Protein AF-A0A7C0VKY2-F1 (afdb_monomer)

Solvent-accessible surface area (backbone atoms only — not comparable to full-atom values): 5264 Å² total; per-residue (Å²): 115,75,68,59,57,53,50,55,51,51,66,57,44,54,62,51,52,52,52,51,49,53,52,51,51,55,50,49,53,52,51,52,51,53,50,50,53,51,51,52,51,50,53,50,52,50,52,53,52,51,53,50,50,52,51,50,52,51,50,50,52,58,49,67,37,61,72,47,46,50,51,46,37,33,72,77,66,64,54,73,84,77,61,98,83,65,81,82,82,83,130

Mean predicted aligned error: 15.92 Å

Secondary structure (DSSP, 8-state):
-HHHHHHHHHHHHHHHHHHHHHHHHHHHHHHHHHHHHHHHHHHHHHHHHHHHHHHHHHHHHHHHSHHHHHHHHHHHH-PPPPPTT------

Foldseek 3Di:
DVVVVVVVVVVVVVVVVVVVVVVVVVVVVVVVVVVVVVVVVVVVVVVVVVVVVVVVVVVVVVCVPVVNVVVCCCPVVVDDDDDDPDDDDDD

Sequence (91 aa):
VAGDLQSMLLNGALPRLMSLSIFVSAWVDYQVVDHVYRLVKVRHQEKIAQENHKKLILEIATLKQHDRLEKIGRRKFGLQYPELGQKILLR

pLDDT: mean 76.16, std 13.66, range [45.5, 93.5]

Structure (mmCIF, N/CA/C/O backbone):
data_AF-A0A7C0VKY2-F1
#
_entry.id   AF-A0A7C0VKY2-F1
#
loop_
_atom_site.group_PDB
_atom_site.id
_atom_site.type_symbol
_atom_site.label_atom_id
_atom_site.label_alt_id
_atom_site.label_comp_id
_atom_site.label_asym_id
_atom_site.label_entity_id
_atom_site.label_seq_id
_atom_site.pdbx_PDB_ins_code
_atom_site.Cartn_x
_atom_site.Cartn_y
_atom_site.Cartn_z
_atom_site.occupancy
_atom_site.B_iso_or_equiv
_atom_site.auth_seq_id
_atom_site.auth_comp_id
_atom_site.auth_asym_id
_atom_site.auth_atom_id
_atom_site.pdbx_PDB_model_num
ATOM 1 N N . VAL A 1 1 ? 28.877 4.404 -54.718 1.00 53.47 1 VAL A N 1
ATOM 2 C CA . VAL A 1 1 ? 28.564 5.557 -53.836 1.00 53.47 1 VAL A CA 1
ATOM 3 C C . VAL A 1 1 ? 27.330 5.307 -52.961 1.00 53.47 1 VAL A C 1
ATOM 5 O O . VAL A 1 1 ? 27.416 5.541 -51.768 1.00 53.47 1 VAL A O 1
ATOM 8 N N . ALA A 1 2 ? 26.219 4.760 -53.480 1.00 56.97 2 ALA A N 1
ATOM 9 C CA . ALA A 1 2 ? 25.008 4.505 -52.675 1.00 56.97 2 ALA A CA 1
ATOM 10 C C . ALA A 1 2 ? 25.172 3.490 -51.514 1.00 56.97 2 ALA A C 1
ATOM 12 O O . ALA A 1 2 ? 24.580 3.683 -50.457 1.00 56.97 2 ALA A O 1
ATOM 13 N N . GLY A 1 3 ? 25.999 2.446 -51.672 1.00 62.31 3 GLY A N 1
ATOM 14 C CA . GLY A 1 3 ? 26.228 1.443 -50.616 1.00 62.31 3 GLY A CA 1
ATOM 15 C C . GLY A 1 3 ? 27.026 1.951 -49.408 1.00 62.31 3 GLY A C 1
ATOM 16 O O . GLY A 1 3 ? 26.867 1.430 -48.310 1.00 62.31 3 GLY A O 1
ATOM 17 N N . ASP A 1 4 ? 27.828 3.001 -49.593 1.00 66.00 4 ASP A N 1
ATOM 18 C CA . ASP A 1 4 ? 28.688 3.572 -48.546 1.00 66.00 4 ASP A CA 1
ATOM 19 C C . ASP A 1 4 ? 27.902 4.493 -47.599 1.00 66.00 4 ASP A C 1
ATOM 21 O O . ASP A 1 4 ? 28.123 4.528 -46.392 1.00 66.00 4 ASP A O 1
ATOM 25 N N . LEU A 1 5 ? 26.893 5.192 -48.131 1.00 65.62 5 LEU A N 1
ATOM 26 C CA . LEU A 1 5 ? 25.992 6.007 -47.315 1.00 65.62 5 LEU A CA 1
ATOM 27 C C . LEU A 1 5 ? 25.091 5.141 -46.421 1.00 65.62 5 LEU A C 1
ATOM 29 O O . LEU A 1 5 ? 24.829 5.496 -45.272 1.00 65.62 5 LEU A O 1
ATOM 33 N N . GLN A 1 6 ? 24.619 3.999 -46.936 1.00 69.88 6 GLN A N 1
ATOM 34 C CA . GLN A 1 6 ? 23.788 3.067 -46.170 1.00 69.88 6 GLN A CA 1
ATOM 35 C C . GLN A 1 6 ? 24.569 2.391 -45.041 1.00 69.88 6 GLN A C 1
ATOM 37 O O . GLN A 1 6 ? 24.051 2.302 -43.928 1.00 69.88 6 GLN A O 1
ATOM 42 N N . SER A 1 7 ? 25.806 1.957 -45.293 1.00 68.44 7 SER A N 1
ATOM 43 C CA . SER A 1 7 ? 26.655 1.339 -44.269 1.00 68.44 7 SER A CA 1
ATOM 44 C C . SER A 1 7 ? 27.056 2.342 -43.180 1.00 68.44 7 SER A C 1
ATOM 46 O O . SER A 1 7 ? 26.997 2.003 -41.998 1.00 68.44 7 SER A O 1
ATOM 48 N N . MET A 1 8 ? 27.359 3.599 -43.530 1.00 64.75 8 MET A N 1
ATOM 49 C CA . MET A 1 8 ? 27.623 4.664 -42.548 1.00 64.75 8 MET A CA 1
ATOM 50 C C . MET A 1 8 ? 26.400 4.979 -41.674 1.00 64.75 8 MET A C 1
ATOM 52 O O . MET A 1 8 ? 26.540 5.153 -40.461 1.00 64.75 8 MET A O 1
ATOM 56 N N . LEU A 1 9 ? 25.197 5.023 -42.259 1.00 69.44 9 LEU A N 1
ATOM 57 C CA . LEU A 1 9 ? 23.957 5.250 -41.507 1.00 69.44 9 LEU A CA 1
ATOM 58 C C . LEU A 1 9 ? 23.635 4.083 -40.561 1.00 69.44 9 LEU A C 1
ATOM 60 O O . LEU A 1 9 ? 23.296 4.319 -39.400 1.00 69.44 9 LEU A O 1
ATOM 64 N N . LEU A 1 10 ? 23.790 2.837 -41.021 1.00 72.88 10 LEU A N 1
ATOM 65 C CA . LEU A 1 10 ? 23.586 1.631 -40.207 1.00 72.88 10 LEU A CA 1
ATOM 66 C C . LEU A 1 10 ? 24.591 1.533 -39.053 1.00 72.88 10 LEU A C 1
ATOM 68 O O . LEU A 1 10 ? 24.195 1.287 -37.910 1.00 72.88 10 LEU A O 1
ATOM 72 N N . ASN A 1 11 ? 25.867 1.806 -39.327 1.00 76.88 11 ASN A N 1
ATOM 73 C CA . ASN A 1 11 ? 26.931 1.765 -38.323 1.00 76.88 11 ASN A CA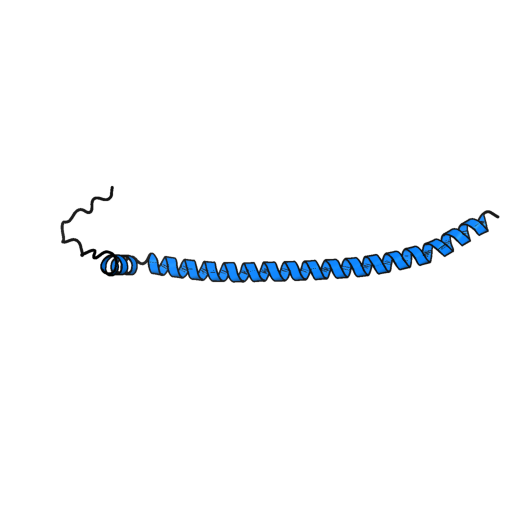 1
ATOM 74 C C . ASN A 1 11 ? 26.758 2.841 -37.241 1.00 76.88 11 ASN A C 1
ATOM 76 O O . ASN A 1 11 ? 27.136 2.622 -36.093 1.00 76.88 11 ASN A O 1
ATOM 80 N N . GLY A 1 12 ? 26.149 3.983 -37.573 1.00 79.44 12 GLY A N 1
ATOM 81 C CA . GLY A 1 12 ? 25.804 5.018 -36.596 1.00 79.44 12 GLY A CA 1
ATOM 82 C C . GLY A 1 12 ? 24.509 4.748 -35.823 1.00 79.44 12 GLY A C 1
ATOM 83 O O . GLY A 1 12 ? 24.368 5.210 -34.690 1.00 79.44 12 GLY A O 1
ATOM 84 N N . ALA A 1 13 ? 23.560 4.014 -36.408 1.00 83.62 13 ALA A N 1
ATOM 85 C CA . ALA A 1 13 ? 22.255 3.743 -35.804 1.00 83.62 13 ALA A CA 1
ATOM 86 C C . ALA A 1 13 ? 22.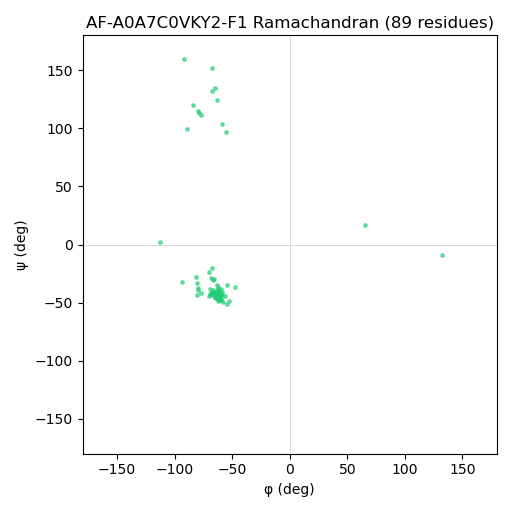315 2.662 -34.714 1.00 83.62 13 ALA A C 1
ATOM 88 O O . ALA A 1 13 ? 21.717 2.833 -33.651 1.00 83.62 13 ALA A O 1
ATOM 89 N N . LEU A 1 14 ? 23.073 1.585 -34.939 1.00 84.81 14 LEU A N 1
ATOM 90 C CA . LEU A 1 14 ? 23.220 0.476 -33.987 1.00 84.81 14 LE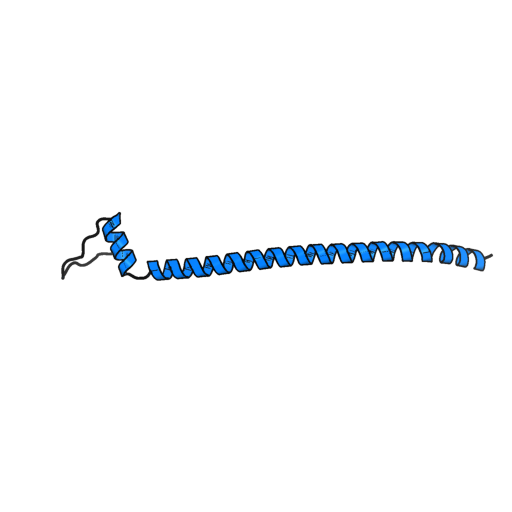U A CA 1
ATOM 91 C C . LEU A 1 14 ? 23.684 0.905 -32.578 1.00 84.81 14 LEU A C 1
ATOM 93 O O . LEU A 1 14 ? 22.993 0.572 -31.611 1.00 84.81 14 LEU A O 1
ATOM 97 N N . PRO A 1 15 ? 24.773 1.683 -32.406 1.00 88.50 15 PRO A N 1
ATOM 98 C CA . PRO A 1 15 ? 25.208 2.101 -31.072 1.00 88.50 15 PRO A CA 1
ATOM 99 C C . PRO A 1 15 ? 24.213 3.057 -30.401 1.00 88.50 15 PRO A C 1
ATOM 101 O O . PRO A 1 15 ? 24.062 3.034 -29.180 1.00 88.50 15 PRO A O 1
ATOM 104 N N . ARG A 1 16 ? 23.484 3.870 -31.179 1.00 89.00 16 ARG A N 1
ATOM 105 C CA . ARG A 1 16 ? 22.444 4.764 -30.642 1.00 89.00 16 ARG A CA 1
ATOM 106 C C . ARG A 1 16 ? 21.250 3.978 -30.113 1.00 89.00 16 ARG A C 1
ATOM 108 O O . ARG A 1 16 ? 20.759 4.295 -29.036 1.00 89.00 16 ARG A O 1
ATOM 115 N N . LEU A 1 17 ? 20.821 2.942 -30.835 1.00 90.00 17 LEU A N 1
ATOM 116 C CA . LEU A 1 17 ? 19.746 2.050 -30.399 1.00 90.00 17 LEU A CA 1
ATOM 117 C C . LEU A 1 17 ? 20.142 1.247 -29.158 1.00 90.00 17 LEU A C 1
ATOM 119 O O . LEU A 1 17 ? 19.339 1.131 -28.237 1.00 90.00 17 LEU A O 1
ATOM 123 N N . MET A 1 18 ? 21.383 0.755 -29.091 1.00 90.31 18 MET A N 1
ATOM 124 C CA . MET A 1 18 ? 21.880 0.085 -27.886 1.00 90.31 18 MET A CA 1
ATOM 125 C C . MET A 1 18 ? 21.910 1.024 -26.681 1.00 90.31 18 MET A C 1
ATOM 127 O O . MET A 1 18 ? 21.410 0.662 -25.619 1.00 90.31 18 MET A O 1
ATOM 131 N N . SER A 1 19 ? 22.433 2.241 -26.848 1.00 91.38 19 SER A N 1
ATOM 132 C CA . SER A 1 19 ? 22.430 3.246 -25.782 1.00 91.38 19 SER A CA 1
ATOM 133 C C . SER A 1 19 ? 21.003 3.548 -25.314 1.00 91.38 19 SER A C 1
ATOM 135 O O . SER A 1 19 ? 20.706 3.432 -24.127 1.00 91.38 19 SER A O 1
ATOM 137 N N . LEU A 1 20 ? 20.082 3.817 -26.249 1.00 93.12 20 LEU A N 1
ATOM 138 C CA . LEU A 1 20 ? 18.670 4.051 -25.941 1.00 93.12 20 LEU A CA 1
ATOM 139 C C . LEU A 1 20 ? 18.053 2.875 -25.173 1.00 93.12 20 LEU A C 1
ATOM 141 O O . LEU A 1 20 ? 17.364 3.090 -24.182 1.00 93.12 20 LEU A O 1
ATOM 145 N N . SER A 1 21 ? 18.330 1.639 -25.592 1.00 92.12 21 SER A N 1
ATOM 146 C CA . SER A 1 21 ? 17.830 0.440 -24.919 1.00 92.12 21 SER A CA 1
ATOM 147 C C . SER A 1 21 ? 18.316 0.348 -23.475 1.00 92.12 21 SER A C 1
ATOM 149 O O . SER A 1 21 ? 17.529 -0.010 -22.606 1.00 92.12 21 SER A O 1
ATOM 151 N N . ILE A 1 22 ? 19.578 0.685 -23.202 1.00 92.31 22 ILE A N 1
ATOM 152 C CA . ILE A 1 22 ? 20.128 0.669 -21.839 1.00 92.31 22 ILE A CA 1
ATOM 153 C C . ILE A 1 22 ? 19.425 1.719 -20.972 1.00 92.31 22 ILE A C 1
ATOM 155 O O . ILE A 1 22 ? 19.010 1.414 -19.853 1.00 92.31 22 ILE A O 1
ATOM 159 N N . PHE A 1 23 ? 19.235 2.932 -21.498 1.00 93.50 23 PHE A N 1
ATOM 160 C CA . PHE A 1 23 ? 18.511 3.990 -20.791 1.00 93.50 23 PHE A CA 1
ATOM 161 C C . PHE A 1 23 ? 17.055 3.611 -20.512 1.00 93.50 23 PHE A C 1
ATOM 163 O O . PHE A 1 23 ? 16.573 3.825 -19.401 1.00 93.50 23 PHE A O 1
ATOM 170 N N . VAL A 1 24 ? 16.364 3.023 -21.491 1.00 93.06 24 VAL A N 1
ATOM 171 C CA . VAL A 1 24 ? 14.978 2.569 -21.324 1.00 93.06 24 VAL A CA 1
ATOM 172 C C . VAL A 1 24 ? 14.895 1.465 -20.273 1.00 93.06 24 VAL A C 1
ATOM 174 O O . VAL A 1 24 ? 14.038 1.551 -19.399 1.00 93.06 24 VAL A O 1
ATOM 177 N N . SER A 1 25 ? 15.793 0.478 -20.295 1.00 90.56 25 SER A N 1
ATOM 178 C CA . SER A 1 25 ? 15.807 -0.589 -19.287 1.00 90.56 25 SER A CA 1
ATOM 179 C C . SER A 1 25 ? 16.018 -0.038 -17.877 1.00 90.56 25 SER A C 1
ATOM 181 O O . SER A 1 25 ? 15.230 -0.335 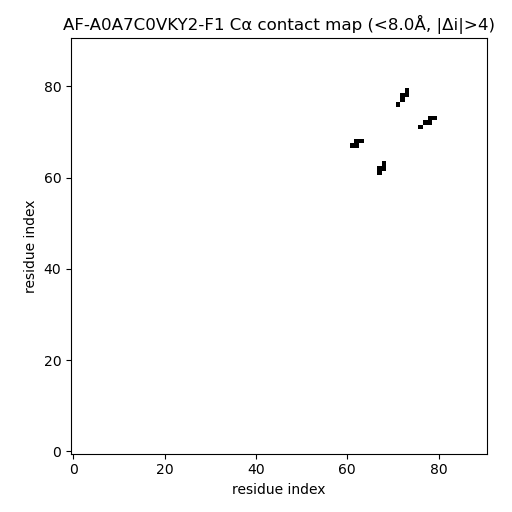-16.982 1.00 90.56 25 SER A O 1
ATOM 183 N N . ALA A 1 26 ? 17.008 0.840 -17.687 1.00 90.38 26 ALA A N 1
ATOM 184 C CA . ALA A 1 26 ? 17.257 1.466 -16.388 1.00 90.38 26 ALA A CA 1
ATOM 185 C C . ALA A 1 26 ? 16.068 2.322 -15.911 1.00 90.38 26 ALA A C 1
ATOM 187 O O . ALA A 1 26 ? 15.744 2.345 -14.723 1.00 90.38 26 ALA A O 1
ATOM 188 N N . TRP A 1 27 ? 15.393 3.011 -16.834 1.00 93.12 27 TRP A N 1
ATOM 189 C CA . TRP A 1 27 ? 14.200 3.796 -16.526 1.00 93.12 27 TRP A CA 1
ATOM 190 C C . TRP A 1 27 ? 13.014 2.922 -16.112 1.00 93.12 27 TRP A C 1
ATOM 192 O O . TRP A 1 27 ? 12.314 3.250 -15.154 1.00 93.12 27 TRP A O 1
ATOM 202 N N . VAL A 1 28 ? 12.790 1.808 -16.812 1.00 91.44 28 VAL A N 1
ATOM 203 C CA . VAL A 1 28 ? 11.731 0.847 -16.477 1.00 91.44 28 VAL A CA 1
ATOM 204 C C . VAL A 1 28 ? 11.990 0.233 -15.106 1.00 91.44 28 VAL A C 1
ATOM 206 O O . VAL A 1 28 ? 11.079 0.223 -14.281 1.00 91.44 28 VAL A O 1
ATOM 209 N N . ASP A 1 29 ? 13.220 -0.191 -14.822 1.00 89.62 29 ASP A N 1
ATOM 210 C CA . ASP A 1 29 ? 13.578 -0.733 -13.508 1.00 89.62 29 ASP A CA 1
ATOM 211 C C . ASP A 1 29 ? 13.329 0.291 -12.395 1.00 89.62 29 ASP A C 1
ATOM 213 O O . ASP A 1 29 ? 12.720 -0.029 -11.372 1.00 89.62 29 ASP A O 1
ATOM 217 N N . TYR A 1 30 ? 13.710 1.552 -12.615 1.00 89.69 30 TYR A N 1
ATOM 218 C CA . TYR A 1 30 ? 13.437 2.628 -11.665 1.00 89.69 30 TYR A CA 1
ATOM 219 C C . TYR A 1 30 ? 11.931 2.843 -11.430 1.00 89.69 30 TYR A C 1
ATOM 221 O O . TYR A 1 30 ? 11.486 2.937 -10.284 1.00 89.69 30 TYR A O 1
ATOM 229 N N . GLN A 1 31 ? 11.133 2.876 -12.501 1.00 87.38 31 GLN A N 1
ATOM 230 C CA . GLN A 1 31 ? 9.672 3.013 -12.430 1.00 87.38 31 GLN A CA 1
ATOM 231 C C . GLN A 1 31 ? 9.025 1.856 -11.666 1.00 87.38 31 GLN A C 1
ATOM 233 O O . GLN A 1 31 ? 8.157 2.078 -10.820 1.00 87.38 31 GLN A O 1
ATOM 238 N N . VAL A 1 32 ? 9.463 0.623 -11.937 1.00 87.88 32 VAL A N 1
ATOM 239 C CA . VAL A 1 32 ? 8.969 -0.579 -11.256 1.00 87.88 32 VAL A CA 1
ATOM 240 C C . VAL A 1 32 ? 9.263 -0.491 -9.763 1.00 87.88 32 VAL A C 1
ATOM 242 O O . VAL A 1 32 ? 8.366 -0.724 -8.950 1.00 87.88 32 VAL A O 1
ATOM 245 N N . VAL A 1 33 ? 10.479 -0.093 -9.387 1.00 87.31 33 VAL A N 1
ATOM 246 C CA . VAL A 1 33 ? 10.856 0.071 -7.981 1.00 87.31 33 VAL A CA 1
ATOM 247 C C . VAL A 1 33 ? 10.004 1.149 -7.300 1.00 87.31 33 VAL A C 1
ATOM 249 O O . VAL A 1 33 ? 9.425 0.871 -6.247 1.00 87.31 33 VAL A O 1
ATOM 252 N N . ASP A 1 34 ? 9.839 2.336 -7.896 1.00 87.81 34 ASP A N 1
ATOM 253 C CA . ASP A 1 34 ? 8.993 3.401 -7.322 1.00 87.81 34 ASP A CA 1
ATOM 254 C C . ASP A 1 34 ? 7.536 2.942 -7.146 1.00 87.81 34 ASP A C 1
ATOM 256 O O . ASP A 1 34 ? 6.927 3.144 -6.089 1.00 87.81 34 ASP A O 1
ATOM 260 N N . HIS A 1 35 ? 6.979 2.251 -8.143 1.00 85.06 35 HIS A N 1
ATOM 261 C CA . HIS A 1 35 ? 5.623 1.709 -8.061 1.00 85.06 35 HIS A CA 1
ATOM 262 C C . HIS A 1 35 ? 5.469 0.655 -6.966 1.00 85.06 35 HIS A C 1
ATOM 264 O O . HIS A 1 35 ? 4.481 0.686 -6.226 1.00 85.06 35 HIS A O 1
ATOM 270 N N . VAL A 1 36 ? 6.441 -0.245 -6.809 1.00 84.94 36 VAL A N 1
ATOM 271 C CA . VAL A 1 36 ? 6.427 -1.238 -5.728 1.00 84.94 36 VAL A CA 1
ATOM 272 C C . VAL A 1 36 ? 6.481 -0.546 -4.367 1.00 84.94 36 VAL A C 1
ATOM 274 O O . VAL A 1 36 ? 5.681 -0.877 -3.489 1.00 84.94 36 VAL A O 1
ATOM 277 N N . TYR A 1 37 ? 7.335 0.466 -4.191 1.00 83.31 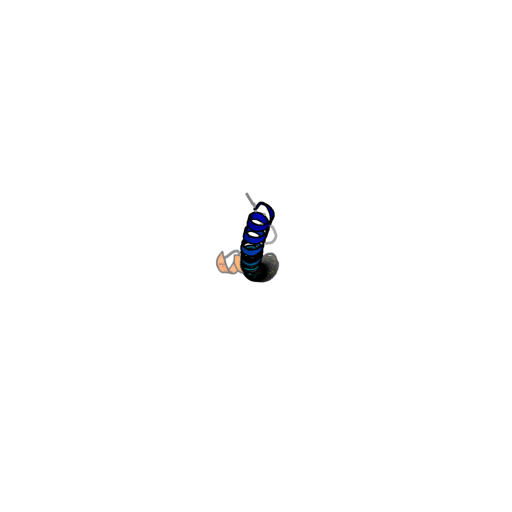37 TYR A N 1
ATOM 278 C CA . TYR A 1 37 ? 7.387 1.235 -2.944 1.00 83.31 37 TYR A CA 1
ATOM 279 C C . TYR A 1 37 ? 6.063 1.942 -2.639 1.00 83.31 37 TYR A C 1
ATOM 281 O O . TYR A 1 37 ? 5.580 1.884 -1.502 1.00 83.31 37 TYR A O 1
ATOM 289 N N . ARG A 1 38 ? 5.429 2.560 -3.643 1.00 85.69 38 ARG A N 1
ATOM 290 C CA . ARG A 1 38 ? 4.102 3.177 -3.483 1.00 85.69 38 ARG A CA 1
ATOM 291 C C . ARG A 1 38 ? 3.043 2.149 -3.097 1.00 85.69 38 ARG A C 1
ATOM 293 O O . ARG A 1 38 ? 2.288 2.395 -2.159 1.00 85.69 38 ARG A O 1
ATOM 300 N N . LEU A 1 39 ? 3.015 0.992 -3.754 1.00 88.44 39 LEU A N 1
ATOM 301 C CA . LEU A 1 39 ? 2.071 -0.087 -3.445 1.00 88.44 39 LEU A CA 1
ATOM 302 C C . LEU A 1 39 ? 2.256 -0.625 -2.023 1.00 88.44 39 LEU A C 1
ATOM 304 O O . LEU A 1 39 ? 1.274 -0.822 -1.305 1.00 88.44 39 LEU A O 1
ATOM 308 N N . VAL A 1 40 ? 3.502 -0.824 -1.589 1.00 88.94 40 VAL A N 1
ATOM 309 C CA . VAL A 1 40 ? 3.812 -1.253 -0.218 1.00 88.94 40 VAL A CA 1
ATOM 310 C C . VAL A 1 40 ? 3.343 -0.207 0.792 1.00 88.94 40 VAL A C 1
ATOM 312 O O . VAL A 1 40 ? 2.708 -0.562 1.788 1.00 88.94 40 VAL A O 1
ATOM 315 N N . LYS A 1 41 ? 3.584 1.081 0.519 1.00 87.62 41 LYS A N 1
ATOM 316 C CA . LYS A 1 41 ? 3.132 2.180 1.380 1.00 87.62 41 LYS A CA 1
ATOM 317 C C . LYS A 1 41 ? 1.607 2.214 1.504 1.00 87.62 41 LYS A C 1
ATOM 319 O O . LYS A 1 41 ? 1.099 2.298 2.621 1.00 87.62 41 LYS A O 1
ATOM 324 N N . VAL A 1 42 ? 0.887 2.096 0.388 1.00 88.00 42 VAL A N 1
ATOM 325 C CA . VAL A 1 42 ? -0.585 2.081 0.373 1.00 88.00 42 VAL A CA 1
ATOM 326 C C . VAL A 1 42 ? -1.128 0.868 1.130 1.00 88.00 42 VAL A C 1
ATOM 328 O O . VAL A 1 42 ? -1.974 1.037 2.004 1.00 88.00 42 VAL A O 1
ATOM 331 N N . ARG A 1 43 ? -0.586 -0.337 0.904 1.00 88.44 43 ARG A N 1
ATOM 332 C CA . ARG A 1 43 ? -0.982 -1.534 1.673 1.00 88.44 43 ARG A CA 1
ATOM 333 C C . ARG A 1 43 ? -0.739 -1.382 3.170 1.00 88.44 43 ARG A C 1
ATOM 335 O O . ARG A 1 43 ? -1.517 -1.886 3.976 1.00 88.44 43 ARG A O 1
ATOM 342 N N . HIS A 1 44 ? 0.358 -0.741 3.563 1.00 88.44 44 HIS A N 1
ATOM 343 C CA . HIS A 1 44 ? 0.642 -0.519 4.975 1.00 88.44 44 HIS A CA 1
ATOM 344 C C . HIS A 1 44 ? -0.373 0.446 5.603 1.00 88.44 44 HIS A C 1
ATOM 346 O O . HIS A 1 44 ? -0.897 0.165 6.681 1.00 88.44 44 HIS A O 1
ATOM 352 N N . GLN A 1 45 ? -0.716 1.528 4.899 1.00 89.12 45 GLN A N 1
ATOM 353 C CA . GLN A 1 45 ? -1.766 2.457 5.325 1.00 89.12 45 GLN A CA 1
ATOM 354 C C . GLN A 1 45 ? -3.134 1.774 5.426 1.00 89.12 45 GLN A C 1
ATOM 356 O O . GLN A 1 45 ? -3.846 1.988 6.405 1.00 89.12 45 GLN A O 1
ATOM 361 N N . GLU A 1 46 ? -3.476 0.912 4.468 1.00 90.38 46 GLU A N 1
ATOM 362 C CA . GLU A 1 46 ? -4.716 0.134 4.483 1.00 90.38 46 GLU A CA 1
ATOM 363 C C . GLU A 1 46 ? -4.789 -0.795 5.704 1.00 90.38 46 GLU A C 1
ATOM 365 O O . GLU A 1 46 ? -5.798 -0.804 6.410 1.00 90.38 46 GLU A O 1
ATOM 370 N N . LYS A 1 47 ? -3.702 -1.512 6.023 1.00 90.25 47 LYS A N 1
ATOM 371 C CA . LYS A 1 47 ? -3.635 -2.357 7.228 1.00 90.25 47 LYS A CA 1
ATOM 372 C C . LYS A 1 47 ? -3.846 -1.554 8.510 1.00 90.25 47 LYS A C 1
ATOM 374 O O . LYS A 1 47 ? -4.657 -1.951 9.343 1.00 90.25 47 LYS A O 1
ATOM 379 N N . ILE A 1 48 ? -3.165 -0.415 8.649 1.00 91.31 48 ILE A N 1
ATOM 380 C CA . ILE A 1 48 ? -3.325 0.466 9.817 1.00 91.31 48 ILE A CA 1
ATOM 381 C C . ILE A 1 48 ? -4.772 0.960 9.919 1.00 91.31 48 ILE A C 1
ATOM 383 O O . ILE A 1 48 ? -5.371 0.923 10.995 1.00 9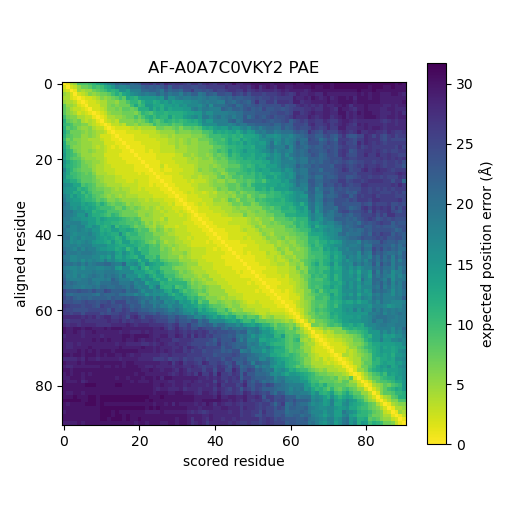1.31 48 ILE A O 1
ATOM 387 N N . ALA A 1 49 ? -5.359 1.397 8.802 1.00 88.94 49 ALA A N 1
ATOM 388 C CA . ALA A 1 49 ? -6.742 1.856 8.767 1.00 88.94 49 ALA A CA 1
ATOM 389 C C . ALA A 1 49 ? -7.719 0.738 9.167 1.00 88.94 49 ALA A C 1
ATOM 391 O O . ALA A 1 49 ? -8.635 0.977 9.955 1.00 88.94 49 ALA A O 1
ATOM 392 N N . GLN A 1 50 ? -7.495 -0.490 8.696 1.00 91.06 50 GLN A N 1
ATOM 393 C CA . GLN A 1 50 ? -8.320 -1.646 9.035 1.00 91.06 50 GLN A CA 1
ATOM 394 C C . GLN A 1 50 ? -8.209 -2.024 10.520 1.00 91.06 50 GLN A C 1
ATOM 396 O O . GLN A 1 50 ? -9.220 -2.338 11.154 1.00 91.06 50 GLN A O 1
ATOM 401 N N . GLU A 1 51 ? -7.009 -1.985 11.098 1.00 89.88 51 GLU A N 1
ATOM 402 C CA . GLU A 1 51 ? -6.806 -2.213 12.533 1.00 89.88 51 GLU A CA 1
ATOM 403 C C . GLU A 1 51 ? -7.507 -1.149 13.381 1.00 89.88 51 GLU A C 1
ATOM 405 O O . GLU A 1 51 ? -8.211 -1.485 14.336 1.00 89.88 51 GLU A O 1
ATOM 410 N N . ASN A 1 52 ? -7.378 0.124 13.005 1.00 88.62 52 ASN A N 1
ATOM 411 C CA . ASN A 1 52 ? -8.068 1.222 13.680 1.00 88.62 52 ASN A CA 1
ATOM 412 C C . ASN A 1 52 ? -9.587 1.083 13.566 1.00 88.62 52 ASN A C 1
ATOM 414 O O . ASN A 1 52 ? -10.295 1.258 14.554 1.00 88.62 52 ASN A O 1
ATOM 418 N N . HIS A 1 53 ? -10.093 0.697 12.396 1.00 87.19 53 HIS A N 1
ATOM 419 C CA . HIS A 1 53 ? -11.516 0.454 12.197 1.00 87.19 53 HIS A CA 1
ATOM 420 C C . HIS A 1 53 ? -12.037 -0.674 13.099 1.00 87.19 53 HIS A C 1
ATOM 422 O O . HIS A 1 53 ? -13.069 -0.515 13.748 1.00 87.19 53 HIS A O 1
ATOM 428 N N . LYS A 1 54 ? -11.295 -1.784 13.222 1.00 85.38 54 LYS A N 1
ATOM 429 C CA . LYS A 1 54 ? -11.642 -2.876 14.149 1.00 85.38 54 LYS A CA 1
ATOM 430 C C . LYS A 1 54 ? -11.659 -2.407 15.606 1.00 85.38 54 LYS A C 1
ATOM 432 O O . LYS A 1 54 ? -12.598 -2.738 16.326 1.00 85.38 54 LYS A O 1
ATOM 437 N N . LYS A 1 55 ? -10.664 -1.621 16.034 1.00 85.81 55 LYS A N 1
ATOM 438 C CA . LYS A 1 55 ? -10.622 -1.045 17.392 1.00 85.81 55 LYS A CA 1
ATOM 439 C C . LYS A 1 55 ? -11.826 -0.143 17.653 1.00 85.81 55 LYS A C 1
ATOM 441 O O . LYS A 1 55 ? -12.505 -0.328 18.654 1.00 85.81 55 LYS A O 1
ATOM 446 N N . LEU A 1 56 ? -12.141 0.752 16.720 1.00 82.06 56 LEU A N 1
ATOM 447 C CA . LEU A 1 56 ? -13.296 1.645 16.822 1.00 82.06 56 LEU A CA 1
ATOM 448 C C . LEU A 1 56 ? -14.620 0.875 16.865 1.00 82.06 56 LEU A C 1
ATOM 450 O O . LEU A 1 56 ? -15.498 1.229 17.642 1.00 82.06 56 LEU A O 1
ATOM 454 N N . ILE A 1 57 ? -14.772 -0.200 16.085 1.00 82.81 57 ILE A N 1
ATOM 455 C CA . ILE A 1 57 ? -15.961 -1.063 16.161 1.00 82.81 57 ILE A CA 1
ATOM 456 C C . ILE A 1 57 ? -16.080 -1.706 17.543 1.00 82.81 57 ILE A C 1
ATOM 458 O O . ILE A 1 57 ? -17.174 -1.728 18.103 1.00 82.81 57 ILE A O 1
ATOM 462 N N . LEU A 1 58 ? -14.978 -2.214 18.101 1.00 82.00 58 LEU A N 1
ATOM 463 C CA . LEU A 1 58 ? -14.978 -2.795 19.444 1.00 82.00 58 LEU A CA 1
ATOM 464 C C . LEU A 1 58 ? -15.321 -1.743 20.504 1.00 82.00 58 LEU A C 1
ATOM 466 O O . LEU A 1 58 ? -16.161 -2.003 21.364 1.00 82.00 58 LEU A O 1
ATOM 470 N N . GLU A 1 59 ? -14.751 -0.543 20.406 1.00 77.56 59 GLU A N 1
ATOM 471 C CA . GLU A 1 59 ? -15.080 0.579 21.287 1.00 77.56 59 GLU A CA 1
ATOM 472 C C . GLU A 1 59 ? -16.562 0.953 21.179 1.00 77.56 59 GLU A C 1
ATOM 474 O O . GLU A 1 59 ? -17.256 1.022 22.193 1.00 77.56 59 GLU A O 1
ATOM 479 N N . ILE A 1 60 ? -17.096 1.089 19.963 1.00 77.50 60 ILE A N 1
ATOM 480 C CA . ILE A 1 60 ? -18.520 1.355 19.730 1.00 77.50 60 ILE A CA 1
ATOM 481 C C . ILE A 1 60 ? -19.387 0.222 20.280 1.00 77.50 60 ILE A C 1
ATOM 483 O O . ILE A 1 60 ? -20.422 0.509 20.870 1.00 77.50 60 ILE A O 1
ATOM 487 N N . ALA A 1 61 ? -18.995 -1.044 20.137 1.00 73.12 61 ALA A N 1
ATOM 488 C CA . ALA A 1 61 ? -19.738 -2.172 20.693 1.00 73.12 61 ALA A CA 1
ATOM 489 C C . ALA A 1 61 ? -19.760 -2.126 22.230 1.00 73.12 61 ALA A C 1
ATOM 491 O O . ALA A 1 61 ? -20.821 -2.288 22.835 1.00 73.12 61 ALA A O 1
ATOM 492 N N . THR A 1 62 ? -18.626 -1.811 22.863 1.00 68.94 62 THR A N 1
ATOM 493 C CA . THR A 1 62 ? -18.554 -1.615 24.321 1.00 68.94 62 THR A CA 1
ATOM 494 C C . THR A 1 62 ? -19.300 -0.371 24.806 1.00 68.94 62 THR A C 1
ATOM 496 O O . THR A 1 62 ? -19.803 -0.365 25.927 1.00 68.94 62 THR A O 1
ATOM 499 N N . LEU A 1 63 ? -19.410 0.673 23.980 1.00 64.31 63 LEU A N 1
ATOM 500 C CA . LEU A 1 63 ? -20.183 1.879 24.284 1.00 64.31 63 LEU A CA 1
ATOM 501 C C . LEU A 1 63 ? -21.685 1.670 24.051 1.00 64.31 63 LEU A C 1
ATOM 503 O O . LEU A 1 63 ? -22.484 2.161 24.839 1.00 64.31 63 LEU A O 1
ATOM 507 N N . LYS A 1 64 ? -22.078 0.918 23.014 1.00 62.78 64 LYS A N 1
ATOM 508 C CA . LYS A 1 64 ? -23.474 0.540 22.721 1.00 62.78 64 LYS A CA 1
ATOM 509 C C . LYS A 1 64 ? -24.060 -0.410 23.758 1.00 62.78 64 LYS A C 1
ATOM 511 O O . LYS A 1 64 ? -25.284 -0.513 23.850 1.00 62.78 64 LYS A O 1
ATOM 516 N N . GLN A 1 65 ? -23.214 -1.096 24.524 1.00 61.75 65 GLN A N 1
ATOM 517 C CA . GLN A 1 65 ? -23.631 -1.848 25.697 1.00 61.75 65 GLN A CA 1
ATOM 518 C C . GLN A 1 65 ? -24.311 -0.865 26.663 1.00 61.75 65 GLN A C 1
ATOM 520 O O . GLN A 1 65 ? -23.647 -0.035 27.284 1.00 61.75 65 GLN A O 1
ATOM 525 N N . HIS A 1 66 ? -25.646 -0.916 26.724 1.00 58.03 66 HIS A N 1
ATOM 526 C CA . HIS A 1 66 ? -26.490 0.039 27.454 1.00 58.03 66 HIS A CA 1
ATOM 527 C C . HIS A 1 66 ? -25.985 0.292 28.885 1.00 58.03 66 HIS A C 1
ATOM 529 O O . HIS A 1 66 ? -25.946 1.439 29.315 1.00 58.03 66 HIS A O 1
ATOM 535 N N . ASP A 1 67 ? -25.452 -0.735 29.554 1.00 60.94 67 ASP A N 1
ATOM 536 C CA . ASP A 1 67 ? -24.844 -0.653 30.889 1.00 60.94 67 ASP A CA 1
ATOM 537 C C . ASP A 1 67 ? -23.718 0.389 31.028 1.00 60.94 67 ASP A C 1
ATOM 539 O O . ASP A 1 67 ? -23.540 0.996 32.090 1.00 60.94 67 ASP A O 1
ATOM 543 N N . ARG A 1 68 ? -22.908 0.603 29.981 1.00 60.09 68 ARG A N 1
ATOM 544 C CA . ARG A 1 68 ? 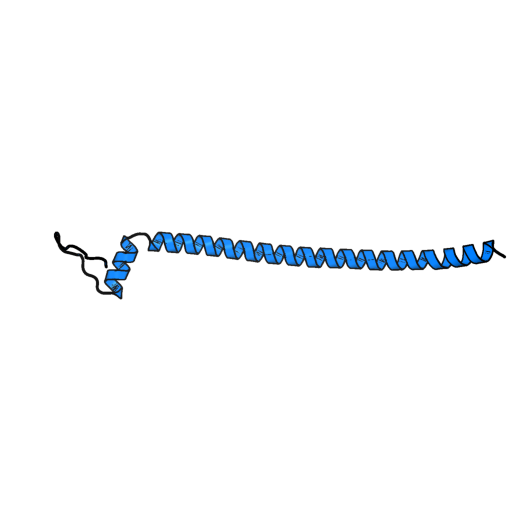-21.804 1.582 29.984 1.00 60.09 68 ARG A CA 1
ATOM 545 C C . ARG A 1 68 ? -22.315 2.991 29.725 1.00 60.09 68 ARG A C 1
ATOM 547 O O . ARG A 1 68 ? -21.887 3.904 30.428 1.00 60.09 68 ARG A O 1
ATOM 554 N N . LEU A 1 69 ? -23.224 3.163 28.765 1.00 61.22 69 LEU A N 1
ATOM 555 C CA . LEU A 1 69 ? -23.908 4.435 28.502 1.00 61.22 69 LEU A CA 1
ATOM 556 C C . LEU A 1 69 ? -24.667 4.910 29.738 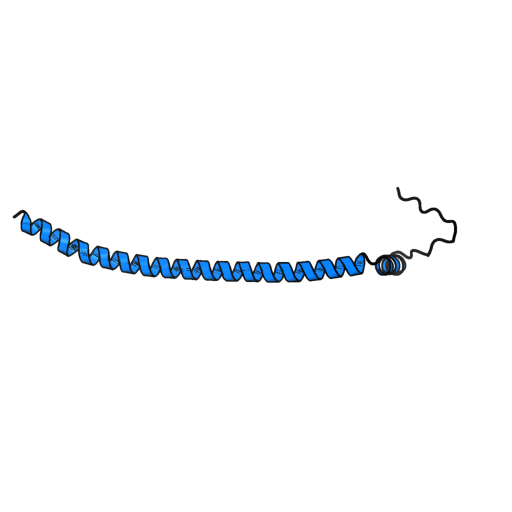1.00 61.22 69 LEU A C 1
ATOM 558 O O . LEU A 1 69 ? -24.575 6.077 30.106 1.00 61.22 69 LEU A O 1
ATOM 562 N N . GLU A 1 70 ? -25.322 3.990 30.436 1.00 61.75 70 GLU A N 1
ATOM 563 C CA . GLU A 1 70 ? -26.035 4.279 31.667 1.00 61.75 70 GLU A CA 1
ATOM 564 C C . GLU A 1 70 ? -25.077 4.631 32.816 1.00 61.75 70 GLU A C 1
ATOM 566 O O . GLU A 1 70 ? -25.278 5.627 33.508 1.00 61.75 70 GLU A O 1
ATOM 571 N N . LYS A 1 71 ? -23.961 3.904 32.980 1.00 65.50 71 LYS A N 1
ATOM 572 C CA . LYS A 1 71 ? -22.905 4.273 33.947 1.00 65.50 71 LYS A CA 1
ATOM 573 C C . LYS A 1 71 ? -22.257 5.627 33.643 1.00 65.50 71 LYS A C 1
ATOM 575 O O . LYS A 1 71 ? -21.936 6.361 34.579 1.00 65.50 71 LYS A O 1
ATOM 580 N N . ILE A 1 72 ? -22.044 5.961 32.370 1.00 66.69 72 ILE A N 1
ATOM 581 C CA . ILE A 1 72 ? -21.502 7.261 31.942 1.00 66.69 72 ILE A CA 1
ATOM 582 C C . ILE A 1 72 ? -22.541 8.363 32.173 1.00 66.69 72 ILE A C 1
ATOM 584 O O . ILE A 1 72 ? -22.196 9.398 32.739 1.00 66.69 72 ILE A O 1
ATOM 588 N N . GLY A 1 73 ? -23.805 8.117 31.827 1.00 65.81 73 GLY A N 1
ATOM 589 C CA . GLY A 1 73 ? -24.950 8.974 32.134 1.00 65.81 73 GLY A CA 1
ATOM 590 C C . GLY A 1 73 ? -25.044 9.298 33.624 1.00 65.81 73 GLY A C 1
ATOM 591 O O . GLY A 1 73 ? -25.100 10.461 34.014 1.00 65.81 73 GLY A O 1
ATOM 592 N N . ARG A 1 74 ? -24.943 8.276 34.475 1.00 66.44 74 ARG A N 1
ATOM 593 C CA . ARG A 1 74 ? -24.963 8.418 35.938 1.00 66.44 74 ARG A CA 1
ATOM 594 C C . ARG A 1 74 ? -23.757 9.198 36.473 1.00 66.44 74 ARG A C 1
ATOM 596 O O . ARG A 1 74 ? -23.927 10.083 37.301 1.00 66.44 74 ARG A O 1
ATOM 603 N N . ARG A 1 75 ? -22.532 8.898 36.010 1.00 66.62 75 ARG A N 1
ATOM 604 C CA . ARG A 1 75 ? -21.299 9.523 36.545 1.00 66.62 75 ARG A CA 1
ATOM 605 C C . ARG A 1 75 ? -21.017 10.927 36.016 1.00 66.62 75 ARG A C 1
ATOM 607 O O . ARG A 1 75 ? -20.516 11.745 36.775 1.00 66.62 75 ARG A O 1
ATOM 614 N N . LYS A 1 76 ? -21.258 11.188 34.727 1.00 65.81 76 LYS A N 1
ATOM 615 C CA . LYS A 1 76 ? -20.971 12.493 34.104 1.00 65.81 76 LYS A CA 1
ATOM 616 C C . LYS A 1 76 ? -22.169 13.437 34.103 1.00 65.81 76 LYS A C 1
ATOM 618 O O . LYS A 1 76 ? -21.956 14.638 34.184 1.00 65.81 76 LYS A O 1
ATOM 623 N N . PHE A 1 77 ? -23.390 12.912 34.006 1.00 66.44 77 PHE A N 1
ATOM 624 C CA . PHE A 1 77 ? -24.606 13.723 33.890 1.00 66.44 77 PHE A CA 1
ATOM 625 C C . PHE A 1 77 ? -25.523 13.621 35.118 1.00 66.44 77 PHE A C 1
ATOM 627 O O . PHE A 1 77 ? -26.583 14.235 35.128 1.00 66.44 77 PHE A O 1
ATOM 634 N N . GLY A 1 78 ? -25.133 12.866 36.155 1.00 65.69 78 GLY A N 1
ATOM 635 C CA . GLY A 1 78 ? -25.893 12.757 37.405 1.00 65.69 78 GLY A CA 1
ATOM 636 C C . GLY A 1 78 ? -27.267 12.097 37.256 1.00 65.69 78 GLY A C 1
ATOM 637 O O . GLY A 1 78 ? -28.108 12.245 38.138 1.00 65.69 78 GLY A O 1
ATOM 638 N N . LEU A 1 79 ? -27.515 11.391 36.147 1.00 65.44 79 LEU A N 1
ATOM 639 C CA . LEU A 1 79 ? -28.810 10.772 35.859 1.00 65.44 79 LEU A CA 1
ATOM 640 C C . LEU A 1 79 ? -29.134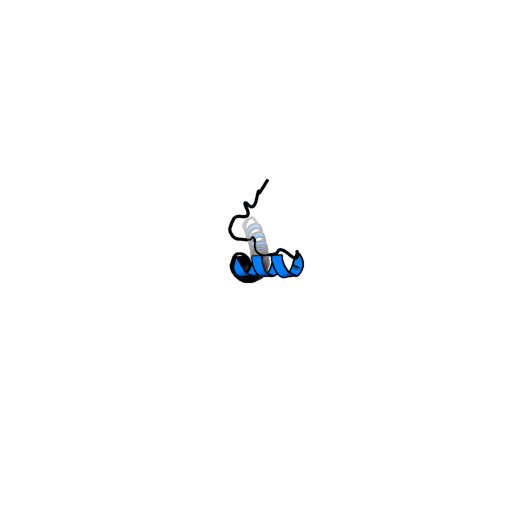 9.702 36.914 1.00 65.44 79 LEU A C 1
ATOM 642 O O . LEU A 1 79 ? -28.335 8.794 37.129 1.00 65.44 79 LEU A O 1
ATOM 646 N N . GLN A 1 80 ? -30.288 9.805 37.577 1.00 62.19 80 GLN A N 1
ATOM 647 C CA . GLN A 1 80 ? -30.794 8.798 38.520 1.00 62.19 80 GLN A CA 1
ATOM 648 C C . GLN A 1 80 ? -31.689 7.778 37.801 1.00 62.19 80 GLN A C 1
ATOM 650 O O . GLN A 1 80 ? -32.180 8.043 36.704 1.00 62.19 80 GLN A O 1
ATOM 655 N N . TYR A 1 81 ? -31.873 6.595 38.399 1.00 59.78 81 TYR A N 1
ATOM 656 C CA . TYR A 1 81 ? -32.771 5.583 37.836 1.00 59.78 81 TYR A CA 1
ATOM 657 C C . TYR A 1 81 ? -34.216 6.091 37.920 1.00 59.78 81 TYR A C 1
ATOM 659 O O . TYR A 1 81 ? -34.602 6.562 38.990 1.00 59.78 81 TYR A O 1
ATOM 667 N N . PRO A 1 82 ? -35.008 6.018 36.838 1.00 63.00 82 PRO A N 1
ATOM 668 C CA . PRO A 1 82 ? -36.415 6.378 36.910 1.00 63.00 82 PRO A CA 1
ATOM 669 C C . PRO A 1 82 ? -37.145 5.400 37.837 1.00 63.00 82 PRO A C 1
ATOM 671 O O . PRO A 1 82 ? -36.948 4.185 37.754 1.00 63.00 82 PRO A O 1
ATOM 674 N N . GLU A 1 83 ? -37.985 5.920 38.728 1.00 58.72 83 GLU A N 1
ATOM 675 C CA . GLU A 1 83 ? -38.840 5.081 39.571 1.00 58.72 83 GLU A CA 1
ATOM 676 C C . GLU A 1 83 ? -39.905 4.366 38.718 1.00 58.72 83 GLU A C 1
ATOM 678 O O . GLU A 1 83 ? -40.305 4.848 37.651 1.00 58.72 83 GLU A O 1
ATOM 683 N N . LEU A 1 84 ? -40.357 3.191 39.179 1.00 48.97 84 LEU A N 1
ATOM 684 C CA . LEU A 1 84 ? -41.371 2.360 38.515 1.00 48.97 84 LEU A CA 1
ATOM 685 C C . LEU A 1 84 ? -42.658 3.174 38.273 1.00 48.97 84 LEU A C 1
ATOM 687 O O . LEU A 1 84 ? -43.490 3.314 39.163 1.00 48.97 84 LEU A O 1
ATOM 691 N N . GLY A 1 85 ? -42.810 3.716 37.059 1.00 58.69 85 GLY A N 1
ATOM 692 C CA . GLY A 1 85 ? -43.953 4.544 36.647 1.00 58.69 85 GLY A CA 1
ATOM 693 C C . GLY A 1 85 ? -43.594 5.847 35.922 1.00 58.69 85 GLY A C 1
ATOM 694 O O . GLY A 1 85 ? -44.481 6.499 35.365 1.00 58.69 85 GLY A O 1
ATOM 695 N N . GLN A 1 86 ? -42.318 6.236 35.874 1.00 54.75 86 GLN A N 1
ATOM 696 C CA . GLN A 1 86 ? -41.908 7.500 35.262 1.00 54.75 86 GLN A CA 1
ATOM 697 C C . GLN A 1 86 ? -41.831 7.396 33.723 1.00 54.75 86 GLN A C 1
ATOM 699 O O . GLN A 1 86 ? -41.010 6.666 33.168 1.00 54.75 86 GLN A O 1
ATOM 704 N N . LYS A 1 87 ? -42.691 8.135 33.005 1.00 56.94 87 LYS A N 1
ATOM 705 C CA . LYS A 1 87 ? -42.655 8.234 31.533 1.00 56.94 87 LYS A CA 1
ATOM 706 C C . LYS A 1 87 ? -41.549 9.197 31.098 1.00 56.94 87 LYS A C 1
ATOM 708 O O . LYS A 1 87 ? -41.653 10.399 31.324 1.00 56.94 87 LYS A O 1
ATOM 713 N N . ILE A 1 88 ? -40.515 8.676 30.443 1.00 58.84 88 ILE A N 1
ATOM 714 C CA . ILE A 1 88 ? -39.464 9.490 29.823 1.00 58.84 88 ILE A CA 1
ATOM 715 C C . ILE A 1 88 ? -40.027 10.061 28.517 1.00 58.84 88 ILE A C 1
ATOM 717 O O . ILE A 1 88 ? -40.296 9.321 27.573 1.00 58.84 88 ILE A O 1
ATOM 721 N N . LEU A 1 89 ? -40.242 11.375 28.475 1.00 50.94 89 LEU A N 1
ATOM 722 C CA . LEU A 1 89 ? -40.723 12.079 27.289 1.00 50.94 89 LEU A CA 1
ATOM 723 C C . LEU A 1 89 ? -39.508 12.510 26.458 1.00 50.94 89 LEU A C 1
ATOM 725 O O . LEU A 1 89 ? -38.832 13.481 26.788 1.00 50.94 89 LEU A O 1
ATOM 729 N N . LEU A 1 90 ? -39.197 11.744 25.414 1.00 52.75 90 LEU A N 1
ATOM 730 C CA . LEU A 1 90 ? -38.195 12.117 24.415 1.00 52.75 90 LEU A CA 1
ATOM 731 C C . LEU A 1 90 ? -38.877 13.028 23.385 1.00 52.75 90 LEU A C 1
ATOM 733 O O . LEU A 1 90 ? -39.875 12.625 22.789 1.00 52.75 90 LEU A O 1
ATOM 737 N N . ARG A 1 91 ? -38.380 14.261 23.239 1.00 45.50 91 ARG A N 1
ATOM 738 C CA . ARG A 1 91 ? -38.819 15.213 22.210 1.00 45.50 91 ARG A CA 1
ATOM 739 C C . ARG A 1 91 ? -38.005 15.037 20.937 1.00 45.50 91 ARG A C 1
ATOM 741 O O . ARG A 1 91 ? -36.782 14.814 21.072 1.00 45.50 91 ARG A O 1
#

Radius of gyration: 35.82 Å; Cα contacts (8 Å, |Δi|>4): 9; chains: 1; bounding box: 73×18×93 Å